Protein AF-A0A974H532-F1 (afdb_monomer_lite)

Sequence (164 aa):
MASRPKHSVKIFSRCTKSDYNWLITQLQNEDFGSLVKEVHAVEIYNRYSQFIRDINNCTFAILYHSLHYGRLSITDVTDSLYDKHLEILFQNLGKEKVIVVLDDLSESTLQEKRRILQEQPSIGRYSQDLILFSQTEKKAGFKQNTLEPLKKTLKASCKFINYI

Secondary structure (DSSP, 8-state):
-PPPPPEEEEEEESS-GGGGHHHHHHHHSHHHHTTEEEEEEEE--S-HHHHHHHHTT-SEEEEEEEGGGS-S--SSSTT-HHHHHHHHHHHHH-GGGEEEEEEEES---HHHHHHHHHH-HHHHHH-SEEEEEEHHHHHT---GGGGHHHHHHHHHHGGGGGG-

Organism: Xenopus laevis (NCBI:txid8355)

Radius of gyration: 15.08 Å; chains: 1; bounding box: 39×38×39 Å

Foldseek 3Di:
DDQQDAFAEEEEEQDDCVVCVVVQVVCPDPLNVSHHDYYYYHHDDLDVVVLLVVCPRGQAYEHEDEVVVDDPCQAPDPPRPVLVSLQSCCVVHNQLRYAYEYEQDQDFDPVVLVVSCVNHVSRVVRHPYYGYYHPVCVVVDPDPVSCVVVSVSSVVSSVVVPPD

pLDDT: mean 87.45, std 11.79, range [39.72, 97.88]

Structure (mmCIF, N/CA/C/O backbone):
data_AF-A0A974H532-F1
#
_entry.id   AF-A0A974H532-F1
#
loop_
_atom_site.group_PDB
_atom_site.id
_atom_site.type_symbol
_atom_site.label_atom_id
_atom_site.label_alt_id
_atom_site.label_comp_id
_atom_site.label_asym_id
_atom_site.label_entity_id
_atom_site.label_seq_id
_atom_site.pdbx_PDB_ins_code
_atom_site.Cartn_x
_atom_site.Cartn_y
_atom_site.Cartn_z
_atom_site.occupancy
_atom_site.B_iso_or_equiv
_atom_site.auth_seq_id
_atom_site.auth_comp_id
_atom_site.auth_asym_id
_atom_site.auth_atom_id
_atom_site.pdbx_PDB_model_num
ATOM 1 N N . MET A 1 1 ? -23.185 5.502 22.406 1.00 39.72 1 MET A N 1
ATOM 2 C CA . MET A 1 1 ? -22.803 5.928 21.040 1.00 39.72 1 MET A CA 1
ATOM 3 C C . MET A 1 1 ? -21.808 4.914 20.503 1.00 39.72 1 MET A C 1
ATOM 5 O O . MET A 1 1 ? -20.790 4.718 21.152 1.00 39.72 1 MET A O 1
ATOM 9 N N . ALA A 1 2 ? -22.108 4.226 19.399 1.00 50.66 2 ALA A N 1
ATOM 10 C CA . ALA A 1 2 ? -21.143 3.313 18.786 1.00 50.66 2 ALA A CA 1
ATOM 11 C C . ALA A 1 2 ? -19.941 4.121 18.270 1.00 50.66 2 ALA A C 1
ATOM 13 O O . ALA A 1 2 ? -20.122 5.137 17.592 1.00 50.66 2 ALA A O 1
ATOM 14 N N . SER A 1 3 ? -18.722 3.721 18.635 1.00 61.44 3 SER A N 1
ATOM 15 C CA . SER A 1 3 ? -17.511 4.320 18.078 1.00 61.44 3 SER A CA 1
ATOM 16 C C . SER A 1 3 ? -17.472 4.057 16.571 1.00 61.44 3 SER A C 1
ATOM 18 O O . SER A 1 3 ? -17.847 2.980 16.109 1.00 61.44 3 SER A O 1
ATOM 20 N N . ARG A 1 4 ? -17.052 5.051 15.775 1.00 67.12 4 ARG A N 1
ATOM 21 C CA . ARG A 1 4 ? -16.853 4.836 14.335 1.00 67.12 4 ARG A CA 1
ATOM 22 C C . ARG A 1 4 ? -15.823 3.717 14.134 1.00 67.12 4 ARG A C 1
ATOM 24 O O . ARG A 1 4 ? -14.817 3.715 14.850 1.00 67.12 4 ARG A O 1
ATOM 31 N N . PRO A 1 5 ? -16.041 2.800 13.179 1.00 80.12 5 PRO A N 1
ATOM 32 C CA . PRO A 1 5 ? -15.113 1.708 12.954 1.00 80.12 5 PRO A CA 1
ATOM 33 C C . PRO A 1 5 ? -13.762 2.258 12.482 1.00 80.12 5 PRO A C 1
ATOM 35 O O . PRO A 1 5 ? -13.694 3.061 11.549 1.00 80.12 5 PRO A O 1
ATOM 38 N N . LYS A 1 6 ? -12.695 1.832 13.161 1.00 91.19 6 LYS A N 1
ATOM 39 C CA . LYS A 1 6 ? -11.303 2.175 12.854 1.00 91.19 6 LYS A CA 1
ATOM 40 C C . LYS A 1 6 ? -10.615 0.995 12.172 1.00 91.19 6 LYS A C 1
ATOM 42 O O . LYS A 1 6 ? -10.918 -0.159 12.476 1.00 91.19 6 LYS A O 1
ATOM 47 N N . HIS A 1 7 ? -9.659 1.278 11.300 1.00 94.62 7 HIS A N 1
ATOM 48 C CA . HIS A 1 7 ? -8.902 0.262 10.585 1.00 94.62 7 HIS A CA 1
ATOM 49 C C . HIS A 1 7 ? -7.741 -0.300 11.415 1.00 94.62 7 HIS A C 1
ATOM 51 O O . HIS A 1 7 ? -7.018 0.452 12.068 1.00 94.62 7 HIS A O 1
ATOM 57 N N . SER A 1 8 ? -7.538 -1.617 11.348 1.00 95.25 8 SER A N 1
ATOM 58 C CA . SER A 1 8 ? -6.245 -2.240 11.633 1.00 95.25 8 SER A CA 1
ATOM 59 C C . SER A 1 8 ? -5.474 -2.252 10.320 1.00 95.25 8 SER A C 1
ATOM 61 O O . SER A 1 8 ? -5.837 -2.973 9.383 1.00 95.25 8 SER A O 1
ATOM 63 N N . VAL A 1 9 ? -4.487 -1.364 10.221 1.00 97.00 9 VAL A N 1
ATOM 64 C CA . VAL A 1 9 ? -3.725 -1.146 8.993 1.00 97.00 9 VAL A CA 1
ATOM 65 C C . VAL A 1 9 ? -2.517 -2.071 8.993 1.00 97.00 9 VAL A C 1
ATOM 67 O O . VAL A 1 9 ? -1.747 -2.094 9.955 1.00 97.00 9 VAL A O 1
ATOM 70 N N . LYS A 1 10 ? -2.307 -2.803 7.899 1.00 97.38 10 LYS A N 1
ATOM 71 C CA . LYS A 1 10 ? -1.057 -3.536 7.672 1.00 97.38 10 LYS A CA 1
ATOM 72 C C . LYS A 1 10 ? -0.318 -2.971 6.469 1.00 97.38 10 LYS A C 1
ATOM 74 O O . LYS A 1 10 ? -0.897 -2.820 5.394 1.00 97.38 10 LYS A O 1
ATOM 79 N N . ILE A 1 11 ? 0.958 -2.654 6.669 1.00 97.50 11 ILE A N 1
ATOM 80 C CA . ILE A 1 11 ? 1.876 -2.213 5.622 1.00 97.50 11 ILE A CA 1
ATOM 81 C C . ILE A 1 11 ? 2.699 -3.422 5.202 1.00 97.50 11 ILE A C 1
ATOM 83 O O . ILE A 1 11 ? 3.550 -3.886 5.959 1.00 97.50 11 ILE A O 1
ATOM 87 N N . PHE A 1 12 ? 2.424 -3.930 4.009 1.00 95.50 12 PHE A N 1
ATOM 88 C CA . PHE A 1 12 ? 3.134 -5.047 3.411 1.00 95.50 12 PHE A CA 1
ATOM 89 C C . PHE A 1 12 ? 4.249 -4.504 2.524 1.00 95.50 12 PHE A C 1
ATOM 91 O O . PHE A 1 12 ? 3.991 -3.703 1.625 1.00 95.50 12 PHE A O 1
ATOM 98 N N . SER A 1 13 ? 5.487 -4.923 2.765 1.00 94.25 13 SER A N 1
ATOM 99 C CA . SER A 1 13 ? 6.649 -4.409 2.038 1.00 94.25 13 SER A CA 1
ATOM 100 C C . SER A 1 13 ? 7.767 -5.438 1.941 1.00 94.25 13 SER A C 1
ATOM 102 O O . SER A 1 13 ? 7.942 -6.248 2.842 1.00 94.25 13 SER A O 1
ATOM 104 N N . ARG A 1 14 ? 8.561 -5.384 0.868 1.00 90.69 14 ARG A N 1
ATOM 105 C CA . ARG A 1 14 ? 9.863 -6.077 0.793 1.00 90.69 14 ARG A CA 1
ATOM 106 C C . ARG A 1 14 ? 11.017 -5.224 1.329 1.00 90.69 14 ARG A C 1
ATOM 108 O O . ARG A 1 14 ? 12.121 -5.727 1.485 1.00 90.69 14 ARG A O 1
ATOM 115 N N . CYS A 1 15 ? 10.772 -3.936 1.550 1.00 90.69 15 CYS A N 1
ATOM 116 C CA . CYS A 1 15 ? 11.721 -3.027 2.171 1.00 90.69 15 CYS A CA 1
ATOM 117 C C . CYS A 1 15 ? 11.773 -3.286 3.679 1.00 90.69 15 CYS A C 1
ATOM 119 O O . CYS A 1 15 ? 10.833 -3.821 4.279 1.00 90.69 15 CYS A O 1
ATOM 121 N N . THR A 1 16 ? 12.848 -2.836 4.312 1.00 90.00 16 THR A N 1
ATOM 122 C CA . THR A 1 16 ? 12.978 -2.915 5.764 1.00 90.00 16 THR A CA 1
ATOM 123 C C . THR A 1 16 ? 12.014 -1.938 6.434 1.00 90.00 16 THR A C 1
ATOM 125 O O . THR A 1 16 ? 11.689 -0.887 5.884 1.00 90.00 16 THR A O 1
ATOM 128 N N . LYS A 1 17 ? 11.560 -2.245 7.657 1.00 92.25 17 LYS A N 1
ATOM 129 C CA . LYS A 1 17 ? 10.658 -1.355 8.415 1.00 92.25 17 LYS A CA 1
ATOM 130 C C . LYS A 1 17 ? 11.209 0.071 8.547 1.00 92.25 17 LYS A C 1
ATOM 132 O O . LYS A 1 17 ? 10.432 1.022 8.558 1.00 92.25 17 LYS A O 1
ATOM 137 N N . SER A 1 18 ? 12.530 0.230 8.642 1.00 91.19 18 SER A N 1
ATOM 138 C CA . SER A 1 18 ? 13.191 1.540 8.698 1.00 91.19 18 SER A CA 1
ATOM 139 C C . SER A 1 18 ? 12.872 2.431 7.498 1.00 91.19 18 SER A C 1
ATOM 141 O O . SER A 1 18 ? 12.722 3.636 7.689 1.00 91.19 18 SER A O 1
ATOM 143 N N . ASP A 1 19 ? 12.685 1.860 6.305 1.00 90.12 19 ASP A N 1
ATOM 144 C CA . ASP A 1 19 ? 12.467 2.618 5.063 1.00 90.12 19 ASP A CA 1
ATOM 145 C C . ASP A 1 19 ? 11.128 3.378 5.069 1.00 90.12 19 ASP A C 1
ATOM 147 O O . ASP A 1 19 ? 11.006 4.474 4.520 1.00 90.12 19 ASP A O 1
ATOM 151 N N . TYR A 1 20 ? 10.132 2.833 5.772 1.00 92.50 20 TYR A N 1
ATOM 152 C CA . TYR A 1 20 ? 8.777 3.382 5.870 1.00 92.50 20 TYR A CA 1
ATOM 153 C C . TYR A 1 20 ? 8.337 3.656 7.310 1.00 92.50 20 TYR A C 1
ATOM 155 O O . TYR A 1 20 ? 7.145 3.823 7.580 1.00 92.50 20 TYR A O 1
ATOM 163 N N . ASN A 1 21 ? 9.279 3.761 8.254 1.00 92.44 21 ASN A N 1
ATOM 164 C CA . ASN A 1 21 ? 8.946 4.093 9.640 1.00 92.44 21 ASN A CA 1
ATOM 165 C C . ASN A 1 21 ? 8.255 5.460 9.739 1.00 92.44 21 ASN A C 1
ATOM 167 O O . ASN A 1 21 ? 7.377 5.658 10.572 1.00 92.44 21 ASN A O 1
ATOM 171 N N . TRP A 1 22 ? 8.591 6.377 8.830 1.00 90.75 22 TRP A N 1
ATOM 172 C CA . TRP A 1 22 ? 7.903 7.655 8.698 1.00 90.75 22 TRP A CA 1
ATOM 173 C C . TRP A 1 22 ? 6.393 7.475 8.463 1.00 90.75 22 TRP A C 1
ATOM 175 O O . TRP A 1 22 ? 5.599 8.157 9.101 1.00 90.75 22 TRP A O 1
ATOM 185 N N . LEU A 1 23 ? 5.983 6.531 7.608 1.00 92.75 23 LEU A N 1
ATOM 186 C CA . LEU A 1 23 ? 4.579 6.294 7.267 1.00 92.75 23 LEU A CA 1
ATOM 187 C C . LEU A 1 23 ? 3.832 5.687 8.454 1.00 92.75 23 LEU A C 1
ATOM 189 O O . LEU A 1 23 ? 2.699 6.073 8.736 1.00 92.75 23 LEU A O 1
ATOM 193 N N . ILE A 1 24 ? 4.492 4.786 9.187 1.00 94.44 24 ILE A N 1
ATOM 194 C CA . ILE A 1 24 ? 3.967 4.220 10.436 1.00 94.44 24 ILE A CA 1
ATOM 195 C C . ILE A 1 24 ? 3.701 5.340 11.444 1.00 94.44 24 ILE A C 1
ATOM 197 O O . ILE A 1 24 ? 2.583 5.445 11.944 1.00 94.44 24 ILE A O 1
ATOM 201 N N . THR A 1 25 ? 4.689 6.206 11.689 1.00 91.69 25 THR A N 1
ATOM 202 C CA . THR A 1 25 ? 4.557 7.336 12.620 1.00 91.69 25 THR A CA 1
ATOM 203 C C . THR A 1 25 ? 3.400 8.254 12.233 1.00 91.69 25 THR A C 1
ATOM 205 O O . THR A 1 25 ? 2.641 8.682 13.097 1.00 91.69 25 THR A O 1
ATOM 208 N N . GLN A 1 26 ? 3.217 8.530 10.939 1.00 89.75 26 GLN A N 1
ATOM 209 C CA . GLN A 1 26 ? 2.119 9.374 10.464 1.00 89.75 26 GLN A CA 1
ATOM 210 C C . GLN A 1 26 ? 0.747 8.719 10.667 1.00 89.75 26 GLN A C 1
ATOM 212 O O . GLN A 1 26 ? -0.170 9.362 11.168 1.00 89.75 26 GLN A O 1
ATOM 217 N N . LEU A 1 27 ? 0.608 7.431 10.346 1.00 92.38 27 LEU A N 1
ATOM 218 C CA . LEU A 1 27 ? -0.639 6.682 10.542 1.00 92.38 27 LEU A CA 1
ATOM 219 C C . LEU A 1 27 ? -1.018 6.505 12.020 1.00 92.38 27 LEU A C 1
ATOM 221 O O . LEU A 1 27 ? -2.192 6.307 12.328 1.00 92.38 27 LEU A O 1
ATOM 225 N N . GLN A 1 28 ? -0.038 6.558 12.922 1.00 91.38 28 GLN A N 1
ATOM 226 C CA . GLN A 1 28 ? -0.237 6.489 14.372 1.00 91.38 28 GLN A CA 1
ATOM 227 C C . GLN A 1 28 ? -0.484 7.860 15.018 1.00 91.38 28 GLN A C 1
ATOM 229 O O . GLN A 1 28 ? -0.845 7.917 16.192 1.00 91.38 28 GLN A O 1
ATOM 234 N N . ASN A 1 29 ? -0.305 8.955 14.275 1.00 87.38 29 ASN A N 1
ATOM 235 C CA . ASN A 1 29 ? -0.517 10.310 14.775 1.00 87.38 29 ASN A CA 1
ATOM 236 C C . ASN A 1 29 ? -2.017 10.606 15.006 1.00 87.38 29 ASN A C 1
ATOM 238 O O . ASN A 1 29 ? -2.899 9.985 14.405 1.00 87.38 29 ASN A O 1
ATOM 242 N N . GLU A 1 30 ? -2.319 11.598 15.846 1.00 77.31 30 GLU A N 1
ATOM 243 C CA . GLU A 1 30 ? -3.674 12.026 16.216 1.00 77.31 30 GLU A CA 1
ATOM 244 C C . GLU A 1 30 ? -4.546 12.360 14.998 1.00 77.31 30 GLU A C 1
ATOM 246 O O . GLU A 1 30 ? -5.730 12.013 14.973 1.00 77.31 30 GLU A O 1
ATOM 251 N N . ASP A 1 31 ? -3.948 12.917 13.940 1.00 84.94 31 ASP A N 1
ATOM 252 C CA . ASP A 1 31 ? -4.627 13.225 12.674 1.00 84.94 31 ASP A CA 1
ATOM 253 C C . ASP A 1 31 ? -5.296 12.002 12.022 1.00 84.94 31 ASP A C 1
ATOM 255 O O . ASP A 1 31 ? -6.303 12.144 11.312 1.00 84.94 31 ASP A O 1
ATOM 259 N N . PHE A 1 32 ? -4.764 10.804 12.280 1.00 89.44 32 PHE A N 1
ATOM 260 C CA . PHE A 1 32 ? -5.289 9.517 11.827 1.00 89.44 32 PHE A CA 1
ATOM 261 C C . PHE A 1 32 ? -5.980 8.726 12.939 1.00 89.44 32 PHE A C 1
ATOM 263 O O . PHE A 1 32 ? -6.696 7.771 12.639 1.00 89.44 32 PHE A O 1
ATOM 270 N N . GLY A 1 33 ? -5.865 9.139 14.204 1.00 85.69 33 GLY A N 1
ATOM 271 C CA . GLY A 1 33 ? -6.364 8.395 15.365 1.00 85.69 33 GLY A CA 1
ATOM 272 C C . GLY A 1 33 ? -7.876 8.142 15.368 1.00 85.69 33 GLY A C 1
ATOM 273 O O . GLY A 1 33 ? -8.354 7.223 16.035 1.00 85.69 33 GLY A O 1
ATOM 274 N N . SER A 1 34 ? -8.658 8.908 14.599 1.00 89.56 34 SER A N 1
ATOM 275 C CA . SER A 1 34 ? -10.096 8.657 14.399 1.00 89.56 34 SER A CA 1
ATOM 276 C C . SER A 1 34 ? -10.414 7.589 13.340 1.00 89.56 34 SER A C 1
ATOM 278 O O . SER A 1 34 ? -11.539 7.093 13.313 1.00 89.56 34 SER A O 1
ATOM 280 N N . LEU A 1 35 ? -9.442 7.227 12.498 1.00 92.56 35 LEU A N 1
ATOM 281 C CA . LEU A 1 35 ? -9.567 6.300 11.367 1.00 92.56 35 LEU A CA 1
ATOM 282 C C . LEU A 1 35 ? -8.734 5.028 11.549 1.00 92.56 35 LEU A C 1
ATOM 284 O O . LEU A 1 35 ? -9.110 3.984 11.028 1.00 92.56 35 LEU A O 1
ATOM 288 N N . VAL A 1 36 ? -7.620 5.103 12.275 1.00 94.50 36 VAL A N 1
ATOM 289 C CA . VAL A 1 36 ? -6.649 4.019 12.454 1.00 94.50 36 VAL A CA 1
ATOM 290 C C . VAL A 1 36 ? -6.637 3.596 13.920 1.00 94.50 36 VAL A C 1
ATOM 292 O O . VAL A 1 36 ? -6.546 4.425 14.824 1.00 94.50 36 VAL A O 1
ATOM 295 N N . LYS A 1 37 ? -6.786 2.294 14.162 1.00 94.12 37 LYS A N 1
ATOM 296 C CA . LYS A 1 37 ? -6.706 1.677 15.491 1.00 94.12 37 LYS A CA 1
ATOM 297 C C . LYS A 1 37 ? -5.269 1.288 15.819 1.00 94.12 37 LYS A C 1
ATOM 299 O O . LYS A 1 37 ? -4.803 1.527 16.924 1.00 94.12 37 LYS A O 1
ATOM 304 N N . GLU A 1 38 ? -4.609 0.651 14.863 1.00 94.88 38 GLU A N 1
ATOM 305 C CA . GLU A 1 38 ? -3.282 0.065 15.005 1.00 94.88 38 GLU A CA 1
ATOM 306 C C . GLU A 1 38 ? -2.635 -0.069 13.623 1.00 94.88 38 GLU A C 1
ATOM 308 O O . GLU A 1 38 ? -3.332 -0.128 12.604 1.00 94.88 38 GLU A O 1
ATOM 313 N N . VAL A 1 39 ? -1.303 -0.105 13.600 1.00 96.19 39 VAL A N 1
ATOM 314 C CA . VAL A 1 39 ? -0.500 -0.217 12.379 1.00 96.19 39 VAL A CA 1
ATOM 315 C C . VAL A 1 39 ? 0.533 -1.316 12.576 1.00 96.19 39 VAL A C 1
ATOM 317 O O . VAL A 1 39 ? 1.305 -1.269 13.534 1.00 96.19 39 VAL A O 1
ATOM 320 N N . HIS A 1 40 ? 0.575 -2.276 11.657 1.00 95.75 40 HIS A N 1
ATOM 321 C CA . HIS A 1 40 ? 1.545 -3.366 11.667 1.00 95.75 40 HIS A CA 1
ATOM 322 C C . HIS A 1 40 ? 2.392 -3.349 10.397 1.00 95.75 40 HIS A C 1
ATOM 324 O O . HIS A 1 40 ? 1.868 -3.246 9.290 1.00 95.75 40 HIS A O 1
ATOM 330 N N . ALA A 1 41 ? 3.704 -3.478 10.563 1.00 95.44 41 ALA A N 1
ATOM 331 C CA . ALA A 1 41 ? 4.635 -3.712 9.467 1.00 95.44 41 ALA A CA 1
ATOM 332 C C . ALA A 1 41 ? 4.718 -5.217 9.190 1.00 95.44 41 ALA A C 1
ATOM 334 O O . ALA A 1 41 ? 4.901 -5.998 10.124 1.00 95.44 41 ALA A O 1
ATOM 335 N N . VAL A 1 42 ? 4.585 -5.612 7.926 1.00 93.62 42 VAL A N 1
ATOM 336 C CA . VAL A 1 42 ? 4.661 -7.004 7.478 1.00 93.62 42 VAL A CA 1
ATOM 337 C C . VAL A 1 42 ? 5.677 -7.098 6.350 1.00 93.62 42 VAL A C 1
ATOM 339 O O . VAL A 1 42 ? 5.507 -6.493 5.290 1.00 93.62 42 VAL A O 1
ATOM 342 N N . GLU A 1 43 ? 6.736 -7.868 6.575 1.00 90.44 43 GLU A N 1
ATOM 343 C CA . GLU A 1 43 ? 7.726 -8.137 5.540 1.00 90.44 43 GLU A CA 1
ATOM 344 C C . GLU A 1 43 ? 7.202 -9.196 4.56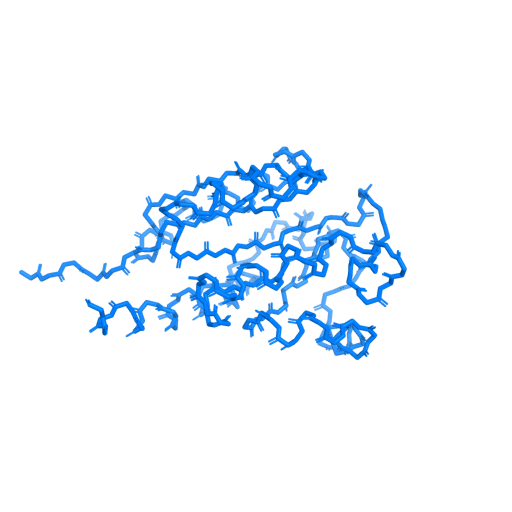0 1.00 90.44 43 GLU A C 1
ATOM 346 O O . GLU A 1 43 ? 6.681 -10.240 4.956 1.00 90.44 43 GLU A O 1
ATOM 351 N N . ILE A 1 44 ? 7.318 -8.918 3.263 1.00 88.12 44 ILE A N 1
ATOM 352 C CA . ILE A 1 44 ? 6.892 -9.816 2.195 1.00 88.12 44 ILE A CA 1
ATOM 353 C C . ILE A 1 44 ? 8.071 -10.689 1.777 1.00 88.12 44 ILE A C 1
ATOM 355 O O . ILE A 1 44 ? 9.071 -10.210 1.243 1.00 88.12 44 ILE A O 1
ATOM 359 N N . TYR A 1 45 ? 7.884 -11.998 1.891 1.00 81.62 45 TYR A N 1
ATOM 360 C CA . TYR A 1 45 ? 8.793 -13.001 1.344 1.00 81.62 45 TYR A CA 1
ATOM 361 C C . TYR A 1 45 ? 8.122 -13.784 0.216 1.00 81.62 45 TYR A C 1
ATOM 363 O O . TYR A 1 45 ? 6.918 -13.699 -0.003 1.00 81.62 45 TYR A O 1
ATOM 371 N N . ASN A 1 46 ? 8.876 -14.652 -0.456 1.00 79.06 46 ASN A N 1
ATOM 372 C CA . ASN A 1 46 ? 8.359 -15.477 -1.557 1.00 79.06 46 ASN A CA 1
ATOM 373 C C . ASN A 1 46 ? 7.408 -16.610 -1.083 1.00 79.06 46 ASN A C 1
ATOM 375 O O . ASN A 1 46 ? 7.030 -17.482 -1.863 1.00 79.06 46 ASN A O 1
ATOM 379 N N . ARG A 1 47 ? 7.034 -16.639 0.205 1.00 82.00 47 ARG A N 1
ATOM 380 C CA . ARG A 1 47 ? 6.192 -17.675 0.822 1.00 82.00 47 ARG A CA 1
ATOM 381 C C . ARG A 1 47 ? 4.745 -17.194 0.963 1.00 82.00 47 ARG A C 1
ATOM 383 O O . ARG A 1 47 ? 4.339 -16.719 2.021 1.00 82.00 47 ARG A O 1
ATOM 390 N N . TYR A 1 48 ? 3.938 -17.404 -0.074 1.00 80.06 48 TYR A N 1
ATOM 391 C CA . TYR A 1 48 ? 2.531 -16.970 -0.117 1.00 80.06 48 TYR A CA 1
ATOM 392 C C . TYR A 1 48 ? 1.646 -17.516 1.013 1.00 80.06 48 TYR A C 1
ATOM 394 O O . TYR A 1 48 ? 0.727 -16.836 1.459 1.00 80.06 48 TYR A O 1
ATOM 402 N N . SER A 1 49 ? 1.917 -18.723 1.516 1.00 84.62 49 SER A N 1
ATOM 403 C CA . SER A 1 49 ? 1.154 -19.280 2.641 1.00 84.62 49 SER A CA 1
ATOM 404 C C . SER A 1 49 ? 1.349 -18.490 3.937 1.00 84.62 49 SER A C 1
ATOM 406 O O . SER A 1 49 ? 0.431 -18.425 4.751 1.00 84.62 49 SER A O 1
ATOM 408 N N . GLN A 1 50 ? 2.522 -17.875 4.125 1.00 85.62 50 GLN A N 1
ATOM 409 C CA . GLN A 1 50 ? 2.768 -16.965 5.241 1.00 85.62 50 GLN A CA 1
ATOM 410 C C . GLN A 1 50 ? 2.028 -15.648 5.021 1.00 85.62 50 GLN A C 1
ATOM 412 O O . GLN A 1 50 ? 1.295 -15.226 5.906 1.00 85.62 50 GLN A O 1
ATOM 417 N N . PHE A 1 51 ? 2.106 -15.090 3.811 1.00 87.94 51 PHE A N 1
ATOM 418 C CA . PHE A 1 51 ? 1.409 -13.852 3.469 1.00 87.94 51 PHE A CA 1
ATOM 419 C C . PHE A 1 51 ? -0.101 -13.921 3.737 1.00 87.94 51 PHE A C 1
ATOM 421 O O . PHE A 1 51 ? -0.663 -13.003 4.322 1.00 87.94 51 PHE A O 1
ATOM 428 N N . ILE A 1 52 ? -0.757 -15.036 3.392 1.00 87.81 52 ILE A N 1
ATOM 429 C CA . ILE A 1 52 ? -2.187 -15.237 3.683 1.00 87.81 52 ILE A CA 1
ATOM 430 C C . ILE A 1 52 ? -2.459 -15.194 5.193 1.00 87.81 52 ILE A C 1
ATOM 432 O O . ILE A 1 52 ? -3.410 -14.551 5.628 1.00 87.81 52 ILE A O 1
ATOM 436 N N . ARG A 1 53 ? -1.611 -15.828 6.014 1.00 88.81 53 ARG A N 1
ATOM 437 C CA . ARG A 1 53 ? -1.738 -15.745 7.479 1.00 88.81 53 ARG A CA 1
ATOM 438 C C . ARG A 1 53 ? -1.517 -14.324 7.983 1.00 88.81 53 ARG A C 1
ATOM 440 O O . ARG A 1 53 ? -2.221 -13.890 8.892 1.00 88.81 53 ARG A O 1
ATOM 447 N N . ASP A 1 54 ? -0.588 -13.596 7.376 1.00 89.81 54 ASP A N 1
ATOM 448 C CA . ASP A 1 54 ? -0.273 -12.223 7.758 1.00 89.81 54 ASP A CA 1
ATOM 449 C C . ASP A 1 54 ? -1.396 -11.239 7.404 1.00 89.81 54 ASP A C 1
ATOM 451 O O . ASP A 1 54 ? -1.437 -10.147 7.967 1.00 89.81 54 ASP A O 1
ATOM 455 N N . ILE A 1 55 ? -2.356 -11.608 6.550 1.00 91.44 55 ILE A N 1
ATOM 456 C CA . ILE A 1 55 ? -3.560 -10.803 6.275 1.00 91.44 55 ILE A CA 1
ATOM 457 C C . ILE A 1 55 ? -4.591 -10.910 7.406 1.00 91.44 55 ILE A C 1
ATOM 459 O O . ILE A 1 55 ? -5.394 -9.996 7.576 1.00 91.44 55 ILE A O 1
ATOM 463 N N . ASN A 1 56 ? -4.553 -11.950 8.245 1.00 87.50 56 ASN A N 1
ATOM 464 C CA . ASN A 1 56 ? -5.529 -12.107 9.328 1.00 87.50 56 ASN A CA 1
ATOM 465 C C . ASN A 1 56 ? -5.578 -10.874 10.242 1.00 87.50 56 ASN A C 1
ATOM 467 O O . ASN A 1 56 ? -4.542 -10.320 10.618 1.00 87.50 56 ASN A O 1
ATOM 471 N N . ASN A 1 57 ? -6.789 -10.458 10.620 1.00 86.88 57 ASN A N 1
ATOM 472 C CA . ASN A 1 57 ? -7.068 -9.242 11.398 1.00 86.88 57 ASN A CA 1
ATOM 473 C C . ASN A 1 57 ? -6.651 -7.921 10.717 1.00 86.88 57 ASN A C 1
ATOM 475 O O . ASN A 1 57 ? -6.630 -6.881 11.367 1.00 86.88 57 ASN A O 1
ATOM 479 N N . CYS A 1 58 ? -6.327 -7.932 9.421 1.00 93.62 58 CYS A N 1
ATOM 480 C CA . CYS A 1 58 ? -6.166 -6.723 8.618 1.00 93.62 58 CYS A CA 1
ATOM 481 C C . CYS A 1 58 ? -7.539 -6.227 8.159 1.00 93.62 58 CYS A C 1
ATOM 483 O O . CYS A 1 58 ? -8.339 -7.009 7.650 1.00 93.62 58 CYS A O 1
ATOM 485 N N . THR A 1 59 ? -7.807 -4.928 8.290 1.00 95.00 59 THR A N 1
ATOM 486 C CA . THR A 1 59 ? -9.009 -4.314 7.697 1.00 95.00 59 THR A CA 1
ATOM 487 C C . THR A 1 59 ? -8.679 -3.235 6.674 1.00 95.00 59 THR A C 1
ATOM 489 O O . THR A 1 59 ? -9.594 -2.662 6.084 1.00 95.00 59 THR A O 1
ATOM 492 N N . PHE A 1 60 ? -7.394 -2.939 6.468 1.00 96.56 60 PHE A N 1
ATOM 493 C CA . PHE A 1 60 ? -6.905 -2.060 5.413 1.00 96.56 60 PHE A CA 1
ATOM 494 C C . PHE A 1 60 ? -5.440 -2.377 5.102 1.00 96.56 60 PHE A C 1
ATOM 496 O O . PHE A 1 60 ? -4.599 -2.387 6.005 1.00 96.56 60 PHE A O 1
ATOM 503 N N . ALA A 1 61 ? -5.125 -2.614 3.833 1.00 97.69 61 ALA A N 1
ATOM 504 C CA . ALA A 1 61 ? -3.783 -2.965 3.396 1.00 97.69 61 ALA A CA 1
ATOM 505 C C . ALA A 1 61 ? -3.121 -1.830 2.619 1.00 97.69 61 ALA A C 1
ATOM 507 O O . ALA A 1 61 ? -3.703 -1.238 1.708 1.00 97.69 61 ALA A O 1
ATOM 508 N N . ILE A 1 62 ? -1.859 -1.589 2.952 1.00 97.88 62 ILE A N 1
ATOM 509 C CA . ILE A 1 62 ? -0.956 -0.734 2.192 1.00 97.88 62 ILE A CA 1
ATOM 510 C C . ILE A 1 62 ? 0.134 -1.632 1.632 1.00 97.88 62 ILE A C 1
ATOM 512 O O . ILE A 1 62 ? 0.916 -2.196 2.394 1.00 97.88 62 ILE A O 1
ATOM 516 N N . LEU A 1 63 ? 0.195 -1.768 0.312 1.00 96.81 63 LEU A N 1
ATOM 517 C CA . LEU A 1 63 ? 1.337 -2.379 -0.351 1.00 96.81 63 LEU A CA 1
ATOM 518 C C . LEU A 1 63 ? 2.374 -1.289 -0.616 1.00 96.81 63 LEU A C 1
ATOM 520 O O . LEU A 1 63 ? 2.127 -0.378 -1.402 1.00 96.81 63 LEU A O 1
ATOM 524 N N . TYR A 1 64 ? 3.509 -1.361 0.068 1.00 96.12 64 TYR A N 1
ATOM 525 C CA . TYR A 1 64 ? 4.551 -0.345 0.011 1.00 96.12 64 TYR A CA 1
ATOM 526 C C . TYR A 1 64 ? 5.760 -0.833 -0.793 1.00 96.12 64 TYR A C 1
ATOM 528 O O . TYR A 1 64 ? 6.200 -1.983 -0.664 1.00 96.12 64 TYR A O 1
ATOM 536 N N . HIS A 1 65 ? 6.336 0.072 -1.579 1.00 94.75 65 HIS A N 1
ATOM 537 C CA . HIS A 1 65 ? 7.624 -0.118 -2.231 1.00 94.75 65 HIS A CA 1
ATOM 538 C C . HIS A 1 65 ? 8.413 1.196 -2.280 1.00 94.75 65 HIS A C 1
ATOM 540 O O . HIS A 1 65 ? 7.847 2.245 -2.577 1.00 94.75 65 HIS A O 1
ATOM 546 N N . SER A 1 66 ? 9.720 1.127 -2.028 1.00 92.12 66 SER A N 1
ATOM 547 C CA . SER A 1 66 ? 10.655 2.241 -2.217 1.00 92.12 66 SER A CA 1
ATOM 548 C C . SER A 1 66 ? 11.554 1.974 -3.416 1.00 92.12 66 SER A C 1
ATOM 550 O O . SER A 1 66 ? 12.110 0.882 -3.555 1.00 92.12 66 SER A O 1
ATOM 552 N N . LEU A 1 67 ? 11.766 3.008 -4.229 1.00 89.38 67 LEU A N 1
ATOM 553 C CA . LEU A 1 67 ? 12.662 2.967 -5.380 1.00 89.38 67 LEU A CA 1
ATOM 554 C C . LEU A 1 67 ? 14.133 2.738 -5.012 1.00 89.38 67 LEU A C 1
ATOM 556 O O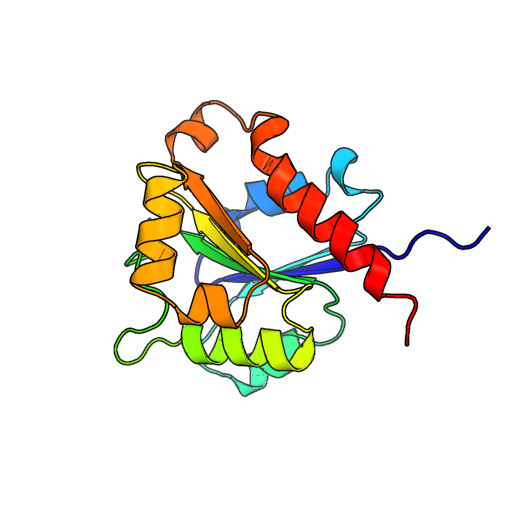 . LEU A 1 67 ? 14.916 2.285 -5.840 1.00 89.38 67 LEU A O 1
ATOM 560 N N . HIS A 1 68 ? 14.525 2.999 -3.765 1.00 85.19 68 HIS A N 1
ATOM 561 C CA . HIS A 1 68 ? 15.868 2.659 -3.288 1.00 85.19 68 HIS A CA 1
ATOM 562 C C . HIS A 1 68 ? 16.088 1.143 -3.185 1.00 85.19 68 HIS A C 1
ATOM 564 O O . HIS A 1 68 ? 17.230 0.692 -3.122 1.00 85.19 68 HIS A O 1
ATOM 570 N N . TYR A 1 69 ? 15.009 0.355 -3.176 1.00 78.81 69 TYR A N 1
ATOM 571 C CA . TYR A 1 69 ? 15.042 -1.093 -2.986 1.00 78.81 69 TYR A CA 1
ATOM 572 C C . TYR A 1 69 ? 14.811 -1.886 -4.282 1.00 78.81 69 TYR A C 1
ATOM 574 O O . TYR A 1 69 ? 14.606 -3.102 -4.240 1.00 78.81 69 TYR A O 1
ATOM 582 N N . GLY A 1 70 ? 14.835 -1.227 -5.445 1.00 80.81 70 GLY A N 1
ATOM 583 C CA . GLY A 1 70 ? 14.726 -1.908 -6.729 1.00 80.81 70 GLY A CA 1
ATOM 584 C C . GLY A 1 70 ? 14.102 -1.071 -7.837 1.00 80.81 70 GLY A C 1
ATOM 585 O O . GLY A 1 70 ? 14.250 0.144 -7.910 1.00 80.81 70 GLY A O 1
ATOM 586 N N . ARG A 1 71 ? 13.448 -1.767 -8.767 1.00 82.94 71 ARG A N 1
ATOM 587 C CA . ARG A 1 71 ? 12.824 -1.168 -9.949 1.00 82.94 71 ARG A CA 1
ATOM 588 C C . ARG A 1 71 ? 11.432 -0.644 -9.603 1.00 82.94 71 ARG A C 1
ATOM 590 O O . ARG A 1 71 ? 10.708 -1.294 -8.861 1.00 82.94 71 ARG A O 1
ATOM 597 N N . LEU A 1 72 ? 11.034 0.461 -10.240 1.00 82.50 72 LEU A N 1
ATOM 598 C CA . LEU A 1 72 ?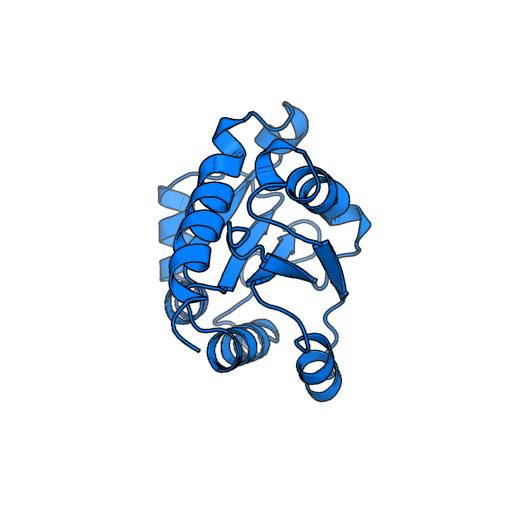 9.676 1.019 -10.133 1.00 82.50 72 LEU A CA 1
ATOM 599 C C . LEU A 1 72 ? 8.591 0.027 -10.566 1.00 82.50 72 LEU A C 1
ATOM 601 O O . LEU A 1 72 ? 7.472 0.055 -10.057 1.00 82.50 72 LEU A O 1
ATOM 605 N N . SER A 1 73 ? 8.920 -0.800 -11.560 1.00 81.00 73 SER A N 1
ATOM 606 C CA . SER A 1 73 ? 8.035 -1.828 -12.087 1.00 81.00 73 SER A CA 1
ATOM 607 C C . SER A 1 73 ? 7.941 -2.967 -11.083 1.00 81.00 73 SER A C 1
ATOM 609 O O . SER A 1 73 ? 8.789 -3.862 -11.055 1.00 81.00 73 SER A O 1
ATOM 611 N N . ILE A 1 74 ? 6.930 -2.882 -10.226 1.00 85.00 74 ILE A N 1
ATOM 612 C CA . ILE A 1 74 ? 6.634 -3.880 -9.213 1.00 85.00 74 ILE A CA 1
ATOM 613 C C . ILE A 1 74 ? 5.607 -4.891 -9.708 1.00 85.00 74 ILE A C 1
ATOM 615 O O . ILE A 1 74 ? 5.746 -6.048 -9.339 1.00 85.00 74 ILE A O 1
ATOM 619 N N . THR A 1 75 ? 4.645 -4.515 -10.555 1.00 86.06 75 THR A N 1
ATOM 620 C CA . THR A 1 75 ? 3.620 -5.387 -11.165 1.00 86.06 75 THR A CA 1
ATOM 621 C C . THR A 1 75 ? 3.781 -5.461 -12.681 1.00 86.06 75 THR A C 1
ATOM 623 O O . THR A 1 75 ? 4.538 -4.683 -13.263 1.00 86.06 75 THR A O 1
ATOM 626 N N . ASP A 1 76 ? 3.074 -6.398 -13.319 1.00 88.00 76 ASP A N 1
ATOM 627 C CA . ASP A 1 76 ? 2.959 -6.502 -14.785 1.00 88.00 76 ASP A CA 1
ATOM 628 C C . ASP A 1 76 ? 4.315 -6.652 -15.510 1.00 88.00 76 ASP A C 1
ATOM 630 O O . ASP A 1 76 ? 4.498 -6.269 -16.666 1.00 88.00 76 ASP A O 1
ATOM 634 N N . VAL A 1 77 ? 5.280 -7.250 -14.810 1.00 84.38 77 VAL A N 1
ATOM 635 C CA . VAL A 1 77 ? 6.602 -7.632 -15.312 1.00 84.38 77 VAL A CA 1
ATOM 636 C C . VAL A 1 77 ? 6.837 -9.113 -15.050 1.00 84.38 77 VAL A C 1
ATOM 638 O O . VAL A 1 77 ? 6.253 -9.691 -14.133 1.00 84.38 77 VAL A O 1
ATOM 641 N N . THR A 1 78 ? 7.706 -9.739 -15.844 1.00 77.62 78 THR A N 1
ATOM 642 C CA . THR A 1 78 ? 8.035 -11.161 -15.694 1.00 77.62 78 THR A CA 1
ATOM 643 C C . THR A 1 78 ? 8.459 -11.476 -14.259 1.00 77.62 78 THR A C 1
ATOM 645 O O . THR A 1 78 ? 9.295 -10.776 -13.688 1.00 77.62 78 THR A O 1
ATOM 648 N N . ASP A 1 79 ? 7.864 -12.524 -13.689 1.00 73.12 79 ASP A N 1
ATOM 649 C CA . ASP A 1 79 ? 8.102 -12.989 -12.318 1.00 73.12 79 ASP A CA 1
ATOM 650 C C . ASP A 1 79 ? 7.842 -11.934 -11.227 1.00 73.12 79 ASP A C 1
ATOM 652 O O . ASP A 1 79 ? 8.414 -12.001 -10.132 1.00 73.12 79 ASP A O 1
ATOM 656 N N . SER A 1 80 ? 6.948 -10.968 -11.488 1.00 81.50 80 SER A N 1
ATOM 657 C CA . SER A 1 80 ? 6.474 -10.061 -10.447 1.00 81.50 80 SER A CA 1
ATOM 658 C C . SER A 1 80 ? 5.852 -10.853 -9.300 1.00 81.50 80 SER A C 1
ATOM 660 O O . SER A 1 80 ? 4.784 -11.460 -9.393 1.00 81.50 80 SER A O 1
ATOM 662 N N . LEU A 1 81 ? 6.506 -10.780 -8.145 1.00 81.88 81 LEU A N 1
ATOM 663 C CA . LEU A 1 81 ? 5.927 -11.296 -6.916 1.00 81.88 81 LEU A CA 1
ATOM 664 C C . LEU A 1 81 ? 4.721 -10.457 -6.491 1.00 81.88 81 LEU A C 1
ATOM 666 O O . LEU A 1 81 ? 3.796 -11.000 -5.887 1.00 81.88 81 LEU A O 1
ATOM 670 N N . TYR A 1 82 ? 4.732 -9.151 -6.766 1.00 88.31 82 TYR A N 1
ATOM 671 C CA . TYR A 1 82 ? 3.712 -8.224 -6.288 1.00 88.31 82 TYR A CA 1
ATOM 672 C C . TYR A 1 82 ? 2.354 -8.428 -6.958 1.00 88.31 82 TYR A C 1
ATOM 674 O O . TYR A 1 82 ? 1.361 -8.211 -6.270 1.00 88.31 82 TYR A O 1
ATOM 682 N N . ASP A 1 83 ? 2.285 -8.921 -8.201 1.00 90.31 83 ASP A N 1
ATOM 683 C CA . ASP A 1 83 ? 1.011 -9.226 -8.877 1.00 90.31 83 ASP A CA 1
ATOM 684 C C . ASP A 1 83 ? 0.126 -10.120 -8.007 1.00 90.31 83 ASP A C 1
ATOM 686 O O . ASP A 1 83 ? -0.999 -9.771 -7.644 1.00 90.31 83 ASP A O 1
ATOM 690 N N . LYS A 1 84 ? 0.690 -11.248 -7.569 1.00 90.00 84 LYS A N 1
ATOM 691 C CA . LYS A 1 84 ? -0.028 -12.220 -6.746 1.00 90.00 84 LYS A CA 1
ATOM 692 C C . LYS A 1 84 ? -0.308 -11.705 -5.336 1.00 90.00 84 LYS A C 1
ATOM 694 O O . LYS A 1 84 ? -1.361 -12.001 -4.781 1.00 90.00 84 LYS A O 1
ATOM 699 N N . HIS A 1 85 ? 0.606 -10.939 -4.735 1.00 92.19 85 HIS A N 1
ATOM 700 C CA . HIS A 1 85 ? 0.353 -10.339 -3.419 1.00 92.19 85 HIS A CA 1
ATOM 701 C C . HIS A 1 85 ? -0.808 -9.342 -3.481 1.00 92.19 85 HIS A C 1
ATOM 703 O O . HIS A 1 85 ? -1.692 -9.379 -2.627 1.00 92.19 85 HIS A O 1
ATOM 709 N N . LEU A 1 86 ? -0.829 -8.485 -4.501 1.00 94.69 86 LEU A N 1
ATOM 710 C CA . LEU A 1 86 ? -1.857 -7.471 -4.672 1.00 94.69 86 LEU A CA 1
ATOM 711 C C . LEU A 1 86 ? -3.219 -8.098 -4.994 1.00 94.69 86 LEU A C 1
ATOM 713 O O . LEU A 1 86 ? -4.224 -7.693 -4.411 1.00 94.69 86 LEU A O 1
ATOM 717 N N . GLU A 1 87 ? -3.251 -9.135 -5.833 1.00 94.56 87 GLU A N 1
ATOM 718 C CA . GLU A 1 87 ? -4.465 -9.917 -6.081 1.00 94.56 87 GLU A CA 1
ATOM 719 C C . GLU A 1 87 ? -4.992 -10.565 -4.792 1.00 94.56 87 GLU A C 1
ATOM 721 O O . GLU A 1 87 ? -6.176 -10.442 -4.487 1.00 94.56 87 GLU A O 1
ATOM 726 N N . ILE A 1 88 ? -4.132 -11.200 -3.985 1.00 93.69 88 ILE A N 1
ATOM 727 C CA . ILE A 1 88 ? -4.548 -11.810 -2.711 1.00 93.69 88 ILE A CA 1
ATOM 728 C C . ILE A 1 88 ? -5.135 -10.752 -1.764 1.00 93.69 88 ILE A C 1
ATOM 730 O O . ILE A 1 88 ? -6.172 -11.002 -1.146 1.00 93.69 88 ILE A O 1
ATOM 734 N N . LEU A 1 89 ? -4.511 -9.574 -1.652 1.00 95.69 89 LEU A N 1
ATOM 735 C CA . LEU A 1 89 ? -5.044 -8.475 -0.837 1.00 95.69 89 LEU A CA 1
ATOM 736 C C . LEU A 1 89 ? -6.429 -8.040 -1.327 1.00 95.69 89 LEU A C 1
ATOM 738 O O . LEU A 1 89 ? -7.347 -7.912 -0.517 1.00 95.69 89 LEU A O 1
ATOM 742 N N . PHE A 1 90 ? -6.592 -7.874 -2.640 1.00 96.25 90 PHE A N 1
ATOM 743 C CA . PHE A 1 90 ? -7.873 -7.542 -3.259 1.00 96.25 90 PHE A CA 1
ATOM 744 C C . PHE A 1 90 ? -8.952 -8.586 -2.946 1.00 96.25 90 PHE A C 1
ATOM 746 O O . PHE A 1 90 ? -10.036 -8.213 -2.502 1.00 96.25 90 PHE A O 1
ATOM 753 N N . GLN A 1 91 ? -8.655 -9.878 -3.111 1.00 95.00 91 GLN A N 1
ATOM 754 C CA . GLN A 1 91 ? -9.621 -10.956 -2.863 1.00 95.00 91 GLN A CA 1
ATOM 755 C C . GLN A 1 91 ? -10.058 -11.038 -1.392 1.00 95.00 91 GLN A C 1
ATOM 757 O O . GLN A 1 91 ? -11.193 -11.407 -1.111 1.00 95.00 91 GLN A O 1
ATOM 762 N N . ASN A 1 92 ? -9.176 -10.696 -0.446 1.00 94.06 92 ASN A N 1
ATOM 763 C CA . ASN A 1 92 ? -9.476 -10.788 0.987 1.00 94.06 92 ASN A CA 1
ATOM 764 C C . ASN A 1 92 ? -10.142 -9.529 1.555 1.00 94.06 92 ASN A C 1
ATOM 766 O O . ASN A 1 92 ? -10.931 -9.628 2.492 1.00 94.06 92 ASN A O 1
ATOM 770 N N . LEU A 1 93 ? -9.803 -8.344 1.041 1.00 94.19 93 LEU A N 1
ATOM 771 C CA . LEU A 1 93 ? -10.209 -7.073 1.651 1.00 94.19 93 LEU A CA 1
ATOM 772 C C . LEU A 1 93 ? -11.189 -6.262 0.799 1.00 94.19 93 LEU A C 1
ATOM 774 O O . LEU A 1 93 ? -11.896 -5.413 1.350 1.00 94.19 93 LEU A O 1
ATOM 778 N N . GLY A 1 94 ? -11.244 -6.528 -0.507 1.00 95.38 94 GLY A N 1
ATOM 779 C CA . GLY A 1 94 ? -11.898 -5.675 -1.492 1.00 95.38 94 GLY A CA 1
ATOM 780 C C . GLY A 1 94 ? -11.001 -4.522 -1.941 1.00 95.38 94 GLY A C 1
ATOM 781 O O . GLY A 1 94 ? -10.111 -4.064 -1.217 1.00 95.38 94 GLY A O 1
ATOM 782 N N . LYS A 1 95 ? -11.240 -4.037 -3.163 1.00 95.50 95 LYS A N 1
ATOM 783 C CA . LYS A 1 95 ? -10.443 -2.976 -3.798 1.00 95.50 95 LYS A CA 1
ATOM 784 C C . LYS A 1 95 ? -10.372 -1.722 -2.932 1.00 95.50 95 LYS A C 1
ATOM 786 O O . LYS A 1 95 ? -9.301 -1.150 -2.775 1.00 95.50 95 LYS A O 1
ATOM 791 N N . GLU A 1 96 ? -11.496 -1.333 -2.333 1.00 95.00 96 GLU A N 1
ATOM 792 C CA . GLU A 1 96 ? -11.677 -0.124 -1.527 1.00 95.00 96 GLU A CA 1
ATOM 793 C C . GLU A 1 96 ? -10.817 -0.081 -0.255 1.00 95.00 96 GLU A C 1
ATOM 795 O O . GLU A 1 96 ? -10.664 0.984 0.343 1.00 95.00 96 GLU A O 1
ATOM 800 N N . LYS A 1 97 ? -10.254 -1.224 0.158 1.00 96.31 97 LYS A N 1
ATOM 801 C CA . LYS A 1 97 ? -9.427 -1.366 1.366 1.00 96.31 97 LYS A CA 1
ATOM 802 C C . LYS A 1 97 ? -7.961 -1.679 1.061 1.00 96.31 97 LYS A C 1
ATOM 804 O O . LYS A 1 97 ? -7.214 -2.036 1.972 1.00 96.31 97 LYS A O 1
ATOM 809 N N . VAL A 1 98 ? -7.551 -1.565 -0.201 1.00 97.62 98 VAL A N 1
ATOM 810 C CA . VAL A 1 98 ? -6.180 -1.813 -0.655 1.00 97.62 98 VAL A CA 1
ATOM 811 C C . VAL A 1 98 ? -5.655 -0.566 -1.348 1.00 97.62 98 VAL A C 1
ATOM 813 O O . VAL A 1 98 ? -6.295 -0.038 -2.254 1.00 97.62 98 VAL A O 1
ATOM 816 N N . ILE A 1 99 ? -4.467 -0.109 -0.970 1.00 97.56 99 ILE A N 1
ATOM 817 C CA . ILE A 1 99 ? -3.745 0.942 -1.697 1.00 97.56 99 ILE A CA 1
ATOM 818 C C . ILE A 1 99 ? -2.313 0.514 -1.982 1.00 97.56 99 ILE A C 1
ATOM 820 O O . ILE A 1 99 ? -1.741 -0.306 -1.261 1.00 97.56 99 ILE A O 1
ATOM 824 N N . VAL A 1 100 ? -1.727 1.124 -3.006 1.00 97.56 100 VAL A N 1
ATOM 825 C CA . VAL A 1 100 ? -0.299 1.009 -3.299 1.00 97.56 100 VAL A CA 1
ATOM 826 C C . VAL A 1 100 ? 0.377 2.334 -2.973 1.00 97.56 100 VAL A C 1
ATOM 828 O O . VAL A 1 100 ? -0.101 3.399 -3.366 1.00 97.56 100 VAL A O 1
ATOM 831 N N . VAL A 1 101 ? 1.486 2.263 -2.245 1.00 96.44 101 VAL A N 1
ATOM 832 C CA . VAL A 1 101 ? 2.370 3.394 -1.970 1.00 96.44 101 VAL A CA 1
ATOM 833 C C . VAL A 1 101 ? 3.703 3.128 -2.648 1.00 96.44 101 VAL A C 1
ATOM 835 O O . VAL A 1 101 ? 4.369 2.141 -2.335 1.00 96.44 101 VAL A O 1
ATOM 838 N N . LEU A 1 102 ? 4.085 4.020 -3.556 1.00 95.19 102 LEU A N 1
ATOM 839 C CA . LEU A 1 102 ? 5.418 4.046 -4.144 1.00 95.19 102 LEU A CA 1
ATOM 840 C C . LEU A 1 102 ? 6.174 5.239 -3.573 1.00 95.19 102 LEU A C 1
ATOM 842 O O . LEU A 1 102 ? 5.650 6.353 -3.521 1.00 95.19 102 LEU A O 1
ATOM 846 N N . ASP A 1 103 ? 7.392 4.989 -3.127 1.00 93.00 103 ASP A N 1
ATOM 847 C CA . ASP A 1 103 ? 8.200 5.935 -2.372 1.00 93.00 103 ASP A CA 1
ATOM 848 C C . ASP A 1 103 ? 9.578 6.141 -3.011 1.00 93.00 103 ASP A C 1
ATOM 850 O O . ASP A 1 103 ? 10.038 5.331 -3.819 1.00 93.00 103 ASP A O 1
ATOM 854 N N . ASP A 1 104 ? 10.234 7.235 -2.636 1.00 90.44 104 ASP A N 1
ATOM 855 C CA . ASP A 1 104 ? 11.538 7.686 -3.129 1.00 90.44 104 ASP A CA 1
ATOM 856 C C . ASP A 1 104 ? 11.596 7.936 -4.648 1.00 90.44 104 ASP A C 1
ATOM 858 O O . ASP A 1 104 ? 12.662 7.856 -5.268 1.00 90.44 104 ASP A O 1
ATOM 862 N N . LEU A 1 105 ? 10.461 8.318 -5.246 1.00 91.25 105 LEU A N 1
ATOM 863 C CA . LEU A 1 105 ? 10.410 8.746 -6.644 1.00 91.25 105 LEU A CA 1
ATOM 864 C C . LEU A 1 105 ? 11.131 10.088 -6.851 1.00 91.25 105 LEU A C 1
ATOM 866 O O . LEU A 1 105 ? 11.288 10.900 -5.931 1.00 91.25 105 LEU A O 1
ATOM 870 N N . SER A 1 106 ? 11.528 10.351 -8.095 1.00 88.88 106 SER A N 1
ATOM 871 C CA . SER A 1 106 ? 11.981 11.678 -8.524 1.00 88.88 106 SER A CA 1
ATOM 872 C C . SER A 1 106 ? 10.845 12.701 -8.487 1.00 88.88 106 SER A C 1
ATOM 874 O O . SER A 1 106 ? 11.057 13.849 -8.099 1.00 88.88 106 SER A O 1
ATOM 876 N N . GLU A 1 107 ? 9.635 12.279 -8.853 1.00 87.69 107 GLU A N 1
ATOM 877 C CA . GLU A 1 107 ? 8.443 13.116 -8.913 1.00 87.69 107 GLU A CA 1
ATOM 878 C C . GLU A 1 107 ? 7.185 12.350 -8.470 1.00 87.69 107 GLU A C 1
ATOM 880 O O . GLU A 1 107 ? 7.084 11.137 -8.633 1.00 87.69 107 GLU A O 1
ATOM 885 N N . SER A 1 108 ? 6.215 13.067 -7.901 1.00 90.50 108 SER A N 1
ATOM 886 C CA . SER A 1 108 ? 4.927 12.535 -7.424 1.00 90.50 108 SER A CA 1
ATOM 887 C C . SER A 1 108 ? 3.738 13.119 -8.206 1.00 90.50 108 SER A C 1
ATOM 889 O O . SER A 1 108 ? 2.619 13.235 -7.701 1.00 90.50 108 SER A O 1
ATOM 891 N N . THR A 1 109 ? 3.974 13.527 -9.459 1.00 92.06 109 THR A N 1
ATOM 892 C CA . THR A 1 109 ? 2.986 14.235 -10.282 1.00 92.06 109 THR A CA 1
ATOM 893 C C . THR A 1 109 ? 1.821 13.334 -10.704 1.00 92.06 109 THR A C 1
ATOM 895 O O . THR A 1 109 ? 1.921 12.108 -10.786 1.00 92.06 109 THR A O 1
ATOM 898 N N . LEU A 1 110 ? 0.677 13.948 -11.036 1.00 91.88 110 LEU A N 1
ATOM 899 C CA . LEU A 1 110 ? -0.471 13.212 -11.579 1.00 91.88 110 LEU A CA 1
ATOM 900 C C . LEU A 1 110 ? -0.145 12.552 -12.929 1.00 91.88 110 LEU A C 1
ATOM 902 O O . LEU A 1 110 ? -0.699 11.499 -13.241 1.00 91.88 110 LEU A O 1
ATOM 906 N N . GLN A 1 111 ? 0.730 13.171 -13.726 1.00 95.00 111 GLN A N 1
ATOM 907 C CA . GLN A 1 111 ? 1.207 12.599 -14.982 1.00 95.00 111 GLN A CA 1
ATOM 908 C C . GLN A 1 111 ? 1.992 11.314 -14.721 1.00 95.00 111 GLN A C 1
ATOM 910 O O . GLN A 1 111 ? 1.683 10.295 -15.336 1.00 95.00 111 GLN A O 1
ATOM 915 N N . GLU A 1 112 ? 2.911 11.336 -13.757 1.00 94.25 112 GLU A N 1
ATOM 916 C CA . GLU A 1 112 ? 3.690 10.157 -13.384 1.00 94.25 112 GLU A CA 1
ATOM 917 C C . GLU A 1 112 ? 2.799 9.037 -12.841 1.00 94.25 112 GLU A C 1
ATOM 919 O O . GLU A 1 112 ? 2.884 7.888 -13.273 1.00 94.25 112 GLU A O 1
ATOM 924 N N . LYS A 1 113 ? 1.828 9.378 -11.988 1.00 95.31 113 LYS A N 1
ATOM 925 C CA . LYS A 1 113 ? 0.817 8.422 -11.512 1.00 95.31 113 LYS A CA 1
ATOM 926 C C . LYS A 1 113 ? 0.040 7.769 -12.658 1.00 95.31 113 LYS A C 1
ATOM 928 O O . LYS A 1 113 ? -0.196 6.563 -12.623 1.00 95.31 113 LYS A O 1
ATOM 933 N N . ARG A 1 114 ? -0.377 8.541 -13.668 1.00 96.25 114 ARG A N 1
ATOM 934 C CA . ARG A 1 114 ? -1.085 8.004 -14.845 1.00 96.25 114 ARG A CA 1
ATOM 935 C C . ARG A 1 114 ? -0.186 7.098 -15.676 1.00 96.25 114 ARG A C 1
ATOM 937 O O . ARG A 1 114 ? -0.650 6.037 -16.077 1.00 96.25 114 ARG A O 1
ATOM 944 N N . ARG A 1 115 ? 1.069 7.497 -15.894 1.00 96.25 115 ARG A N 1
ATOM 945 C CA . ARG A 1 115 ? 2.066 6.696 -16.614 1.00 96.25 115 ARG A CA 1
ATOM 946 C C . ARG A 1 115 ? 2.258 5.339 -15.938 1.00 96.25 115 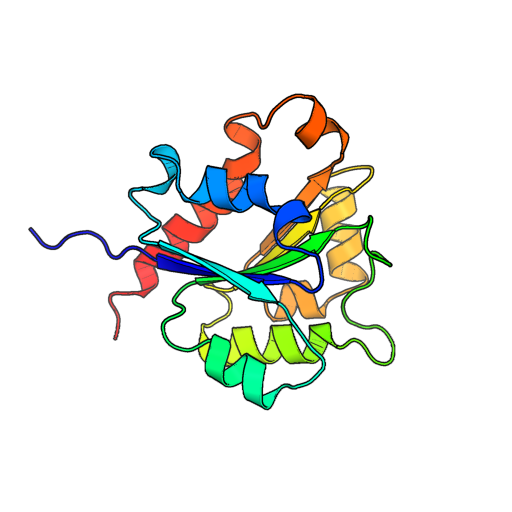ARG A C 1
ATOM 948 O O . ARG A 1 115 ? 2.107 4.313 -16.590 1.00 96.25 115 ARG A O 1
ATOM 955 N N . ILE A 1 116 ? 2.467 5.331 -14.620 1.00 95.25 116 ILE A N 1
ATOM 956 C CA . ILE A 1 116 ? 2.610 4.096 -13.838 1.00 95.25 116 ILE A CA 1
ATOM 957 C C . ILE A 1 116 ? 1.362 3.223 -13.971 1.00 95.25 116 ILE A C 1
ATOM 959 O O . ILE A 1 116 ? 1.489 2.046 -14.264 1.00 95.25 116 ILE A O 1
ATOM 963 N N . LEU A 1 117 ? 0.155 3.774 -13.821 1.00 96.44 117 LEU A N 1
ATOM 964 C CA . LEU A 1 117 ? -1.079 2.986 -13.955 1.00 96.44 117 LEU A CA 1
ATOM 965 C C . LEU A 1 117 ? -1.318 2.440 -15.374 1.00 96.44 117 LEU A C 1
ATOM 967 O O . LEU A 1 117 ? -2.021 1.444 -15.517 1.00 96.44 117 LEU A O 1
ATOM 971 N N . GLN A 1 118 ? -0.775 3.084 -16.411 1.00 96.12 118 GLN A N 1
ATOM 972 C CA . GLN A 1 118 ? -0.830 2.584 -17.789 1.00 96.12 118 GLN A CA 1
ATOM 973 C C . GLN A 1 118 ? 0.154 1.435 -18.019 1.00 96.12 118 GLN A C 1
ATOM 975 O O . GLN A 1 118 ? -0.195 0.459 -18.675 1.00 96.12 118 GLN A O 1
ATOM 980 N N . GLU A 1 119 ? 1.365 1.549 -17.478 1.00 94.62 119 GLU A N 1
ATOM 981 C CA . GLU A 1 119 ? 2.407 0.521 -17.588 1.00 94.62 119 GLU A CA 1
ATOM 982 C C . GLU A 1 119 ? 2.152 -0.674 -16.665 1.00 94.62 119 GLU A C 1
ATOM 984 O O . GLU A 1 119 ? 2.542 -1.793 -16.982 1.00 94.62 119 GLU A O 1
ATOM 989 N N . GLN A 1 120 ? 1.498 -0.428 -15.530 1.00 95.56 120 GLN A N 1
ATOM 990 C CA . GLN A 1 120 ? 1.260 -1.379 -14.449 1.00 95.56 120 GLN A CA 1
ATOM 991 C C . G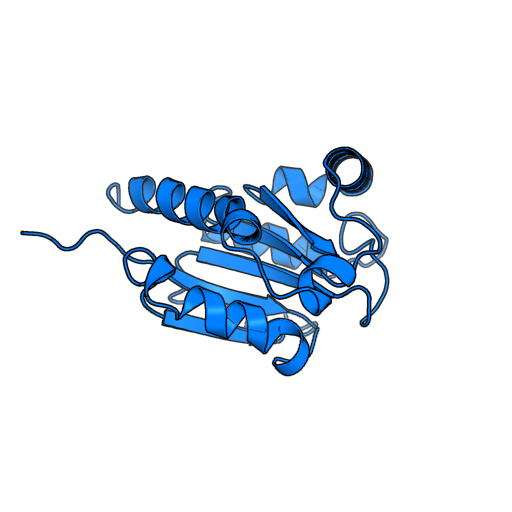LN A 1 120 ? -0.240 -1.447 -14.097 1.00 95.56 120 GLN A C 1
ATOM 993 O O . GLN A 1 120 ? -0.662 -1.031 -13.006 1.00 95.56 120 GLN A O 1
ATOM 998 N N . PRO A 1 121 ? -1.092 -1.919 -15.029 1.00 96.06 121 PRO A N 1
ATOM 999 C CA . PRO A 1 121 ? -2.543 -1.913 -14.861 1.00 96.06 121 PRO A CA 1
ATOM 1000 C C . PRO A 1 121 ? -3.032 -2.770 -13.687 1.00 96.06 121 PRO A C 1
ATOM 1002 O O . PRO A 1 121 ? -4.119 -2.498 -13.163 1.00 96.06 121 PRO A O 1
ATOM 1005 N N . SER A 1 122 ? -2.260 -3.761 -13.224 1.00 96.69 122 SER A N 1
ATOM 1006 C CA . SER A 1 122 ? -2.631 -4.574 -12.059 1.00 96.69 122 SER A CA 1
ATOM 1007 C C . SER A 1 122 ? -2.764 -3.737 -10.785 1.00 96.69 122 SER A C 1
ATOM 1009 O O . SER A 1 122 ? -3.654 -4.013 -9.976 1.00 96.69 122 SER A O 1
ATOM 1011 N N . ILE A 1 123 ? -1.995 -2.645 -10.649 1.00 97.00 123 ILE A N 1
ATOM 1012 C CA . ILE A 1 123 ? -2.171 -1.665 -9.565 1.00 97.00 123 ILE A CA 1
ATOM 1013 C C . ILE A 1 123 ? -3.596 -1.107 -9.601 1.00 97.00 123 ILE A C 1
ATOM 1015 O O . ILE A 1 123 ? -4.361 -1.269 -8.654 1.00 97.00 123 ILE A O 1
ATOM 1019 N N . GLY A 1 124 ? -3.993 -0.513 -10.729 1.00 96.38 124 GLY A N 1
ATOM 1020 C CA . GLY A 1 124 ? -5.316 0.099 -10.881 1.00 96.38 124 GLY A CA 1
ATOM 1021 C C . GLY A 1 124 ? -6.472 -0.904 -10.844 1.00 96.38 124 GLY A C 1
ATOM 1022 O O . GLY A 1 124 ? -7.602 -0.535 -10.509 1.00 96.38 124 GLY A O 1
ATOM 1023 N N . ARG A 1 125 ? -6.215 -2.172 -11.177 1.00 96.88 125 ARG A N 1
ATOM 1024 C CA . ARG A 1 125 ? -7.199 -3.256 -11.108 1.00 96.88 125 ARG A CA 1
ATOM 1025 C C . ARG A 1 125 ? -7.515 -3.636 -9.664 1.00 96.88 125 ARG A C 1
ATOM 1027 O O . ARG A 1 125 ? -8.695 -3.714 -9.319 1.00 96.88 125 ARG A O 1
ATOM 1034 N N . TYR A 1 126 ? -6.487 -3.836 -8.844 1.00 97.88 126 TYR A N 1
ATOM 1035 C CA . TYR A 1 126 ? -6.604 -4.471 -7.530 1.00 97.88 126 TYR A CA 1
ATOM 1036 C C . TYR A 1 126 ? -6.543 -3.503 -6.339 1.00 97.88 126 TYR A C 1
ATOM 1038 O O . TYR A 1 126 ? -6.951 -3.883 -5.244 1.00 97.88 126 TYR A O 1
ATOM 1046 N N . SER A 1 127 ? -6.101 -2.255 -6.525 1.00 97.44 127 SER A N 1
ATOM 1047 C CA . SER A 1 127 ? -6.086 -1.239 -5.466 1.00 97.44 127 SER A CA 1
ATOM 1048 C C . SER A 1 127 ? -7.053 -0.084 -5.733 1.00 97.44 127 SER A C 1
ATOM 1050 O O . SER A 1 127 ? -7.371 0.258 -6.873 1.00 97.44 127 SER A O 1
ATOM 1052 N N . GLN A 1 128 ? -7.543 0.534 -4.661 1.00 96.62 128 GLN 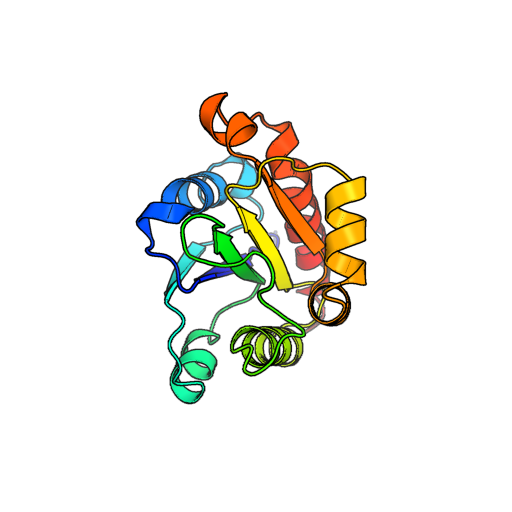A N 1
ATOM 1053 C CA . GLN A 1 128 ? -8.362 1.743 -4.711 1.00 96.62 128 GLN A CA 1
ATOM 1054 C C . GLN A 1 128 ? -7.568 2.952 -5.192 1.00 96.62 128 GLN A C 1
ATOM 1056 O O . GLN A 1 128 ? -8.121 3.826 -5.863 1.00 96.62 128 GLN A O 1
ATOM 1061 N N . ASP A 1 129 ? -6.302 3.035 -4.790 1.00 95.56 129 ASP A N 1
ATOM 1062 C CA . ASP A 1 129 ? -5.459 4.172 -5.112 1.00 95.56 129 ASP A CA 1
ATOM 1063 C C . ASP A 1 129 ? -3.980 3.787 -5.231 1.00 95.56 129 ASP A C 1
ATOM 1065 O O . ASP A 1 129 ? -3.524 2.762 -4.708 1.00 95.56 129 ASP A O 1
ATOM 1069 N N . LEU A 1 130 ? -3.252 4.659 -5.924 1.00 96.69 130 LEU A N 1
ATOM 1070 C CA . LEU A 1 130 ? -1.800 4.692 -6.024 1.00 96.69 130 LEU A CA 1
ATOM 1071 C C . LEU A 1 130 ? -1.318 6.043 -5.490 1.00 96.69 130 LEU A C 1
ATOM 1073 O O . LEU A 1 130 ? -1.660 7.090 -6.046 1.00 96.69 130 LEU A O 1
ATOM 1077 N N . ILE A 1 131 ? -0.533 6.033 -4.421 1.00 95.06 131 ILE A N 1
ATOM 1078 C CA . ILE A 1 131 ? 0.021 7.244 -3.811 1.00 95.06 131 ILE A CA 1
ATOM 1079 C C . ILE A 1 131 ? 1.528 7.253 -4.046 1.00 95.06 131 ILE A C 1
ATOM 1081 O O . ILE A 1 131 ? 2.205 6.261 -3.784 1.00 95.06 131 ILE A O 1
ATOM 1085 N N . LEU A 1 132 ? 2.029 8.373 -4.562 1.00 94.56 132 LEU A N 1
ATOM 1086 C CA . LEU A 1 132 ? 3.437 8.568 -4.882 1.00 94.56 132 LEU A CA 1
ATOM 1087 C C . LEU A 1 132 ? 4.051 9.534 -3.874 1.00 94.56 132 LEU A C 1
ATOM 1089 O O . LEU A 1 132 ? 3.471 10.589 -3.618 1.00 94.56 132 LEU A O 1
ATOM 1093 N N . PHE A 1 133 ? 5.226 9.197 -3.356 1.00 92.06 133 PHE A N 1
ATOM 1094 C CA . PHE A 1 133 ? 6.036 10.094 -2.540 1.00 92.06 133 PHE A CA 1
ATOM 1095 C C . PHE A 1 133 ? 7.398 10.287 -3.194 1.00 92.06 133 PHE A C 1
ATOM 1097 O O . PHE A 1 133 ? 8.103 9.329 -3.517 1.00 92.06 133 PHE A O 1
ATOM 1104 N N . SER A 1 134 ? 7.763 11.548 -3.395 1.00 89.75 134 SER A N 1
ATOM 1105 C CA . SER A 1 134 ? 9.074 11.920 -3.909 1.00 89.75 134 SER A CA 1
ATOM 1106 C C . SER A 1 134 ? 10.084 12.134 -2.783 1.00 89.75 134 SER A C 1
ATOM 1108 O O . SER A 1 134 ? 9.745 12.504 -1.653 1.00 89.75 134 SER A O 1
ATOM 1110 N N . GLN A 1 135 ? 11.368 11.990 -3.110 1.00 85.38 135 GLN A N 1
ATOM 1111 C CA . GLN A 1 135 ? 12.454 12.269 -2.162 1.00 85.38 135 GLN A CA 1
ATOM 1112 C C . GLN A 1 135 ? 12.429 13.720 -1.657 1.00 85.38 135 GLN A C 1
ATOM 1114 O O . GLN A 1 135 ? 12.799 13.998 -0.515 1.00 85.38 135 GLN A O 1
ATOM 1119 N N . THR A 1 136 ? 11.993 14.656 -2.501 1.00 81.00 136 THR A N 1
ATOM 1120 C CA . THR A 1 136 ? 11.914 16.082 -2.163 1.00 81.00 136 THR A CA 1
ATOM 1121 C C . THR A 1 136 ? 10.841 16.344 -1.108 1.00 81.00 136 THR A C 1
ATOM 1123 O O . THR A 1 136 ? 11.090 17.088 -0.161 1.00 81.00 136 THR A O 1
ATOM 1126 N N . GLU A 1 137 ? 9.678 15.695 -1.214 1.00 77.69 137 GLU A N 1
ATOM 1127 C CA . GLU A 1 137 ? 8.595 15.809 -0.224 1.00 77.69 137 GLU A CA 1
ATOM 1128 C C . GLU A 1 137 ? 9.007 15.255 1.140 1.00 77.69 137 GLU A C 1
ATOM 1130 O O . GLU A 1 137 ? 8.727 15.875 2.165 1.00 77.69 137 GLU A O 1
ATOM 1135 N N . LYS A 1 138 ? 9.741 14.136 1.158 1.00 72.25 138 LYS A N 1
ATOM 1136 C CA . LYS A 1 138 ? 10.323 13.579 2.386 1.00 72.25 138 LYS A CA 1
ATOM 1137 C C . LYS A 1 138 ? 11.303 14.539 3.056 1.00 72.25 138 LYS A C 1
ATOM 1139 O O . LYS A 1 138 ? 11.220 14.765 4.262 1.00 72.25 138 LYS A O 1
ATOM 1144 N N . LYS A 1 139 ? 12.234 15.109 2.282 1.00 74.06 139 LYS A N 1
ATOM 1145 C CA . LYS A 1 139 ? 13.285 16.009 2.794 1.00 74.06 139 LYS A CA 1
ATOM 1146 C C . LYS A 1 139 ? 12.734 17.345 3.289 1.00 74.06 139 LYS A C 1
ATOM 1148 O O . LYS A 1 139 ? 13.279 17.908 4.231 1.00 74.06 139 LYS A O 1
ATOM 1153 N N . ALA A 1 140 ? 11.660 17.840 2.678 1.00 71.62 140 ALA A N 1
ATOM 1154 C CA . ALA A 1 140 ? 11.018 19.094 3.067 1.00 71.62 140 ALA A CA 1
ATOM 1155 C C . ALA A 1 140 ? 10.164 18.988 4.349 1.00 71.62 140 ALA A C 1
ATOM 1157 O O . ALA A 1 140 ? 9.642 20.003 4.810 1.00 71.62 140 ALA A O 1
ATOM 1158 N N . GLY A 1 141 ? 10.019 17.782 4.913 1.00 66.69 141 GLY A N 1
ATOM 1159 C CA . GLY A 1 141 ? 9.030 17.475 5.940 1.00 66.69 141 GLY A CA 1
ATOM 1160 C C . GLY A 1 141 ? 7.645 17.307 5.314 1.00 66.69 141 GLY A C 1
ATOM 1161 O O . GLY A 1 141 ? 7.203 18.135 4.514 1.00 66.69 141 GLY A O 1
ATOM 1162 N N . PHE A 1 142 ? 6.948 16.222 5.663 1.00 66.19 142 PHE A N 1
ATOM 1163 C CA . PHE A 1 142 ? 5.605 15.970 5.142 1.00 66.19 142 PHE A CA 1
ATOM 1164 C C . PHE A 1 142 ? 4.684 17.141 5.479 1.00 66.19 142 PHE A C 1
ATOM 1166 O O . PHE A 1 142 ? 4.407 17.422 6.646 1.00 66.19 142 PHE A O 1
ATOM 1173 N N . LYS A 1 143 ? 4.191 17.828 4.448 1.00 65.06 143 LYS A N 1
ATOM 1174 C CA . LYS A 1 143 ? 3.126 18.816 4.617 1.00 65.06 143 LYS A CA 1
ATOM 1175 C C . LYS A 1 143 ? 1.828 18.062 4.899 1.00 65.06 143 LYS A C 1
ATOM 1177 O O . LYS A 1 143 ? 1.618 16.987 4.342 1.00 65.06 143 LYS A O 1
ATOM 1182 N N . GLN A 1 144 ? 0.926 18.639 5.698 1.00 59.59 144 GLN A N 1
ATOM 1183 C CA . GLN A 1 144 ? -0.388 18.036 5.991 1.00 59.59 144 GLN A CA 1
ATOM 1184 C C . GLN A 1 144 ? -1.121 17.576 4.717 1.00 59.59 144 GLN A C 1
ATOM 1186 O O . GLN A 1 144 ? -1.664 16.476 4.675 1.00 59.59 144 GLN A O 1
ATOM 1191 N N . ASN A 1 145 ? -1.017 18.348 3.630 1.00 68.81 145 ASN A N 1
ATOM 1192 C CA . ASN A 1 145 ? -1.646 18.028 2.346 1.00 68.81 145 ASN A CA 1
ATOM 1193 C C . ASN A 1 145 ? -1.107 16.754 1.671 1.00 68.81 145 ASN A C 1
ATOM 1195 O O . ASN A 1 145 ? -1.814 16.149 0.869 1.00 68.81 145 ASN A O 1
ATOM 1199 N N . THR A 1 146 ? 0.123 16.333 1.971 1.00 78.88 146 THR A N 1
ATOM 1200 C CA . THR A 1 146 ? 0.780 15.193 1.312 1.00 78.88 146 THR A CA 1
ATOM 1201 C C . THR A 1 146 ? 0.122 13.859 1.689 1.00 78.88 146 THR A C 1
ATOM 1203 O O . THR A 1 146 ? 0.126 12.918 0.901 1.00 78.88 146 THR A O 1
ATOM 1206 N N . LEU A 1 147 ? -0.515 13.785 2.862 1.00 86.81 147 LEU A N 1
ATOM 1207 C CA . LEU A 1 147 ? -1.202 12.583 3.352 1.00 86.81 147 LEU A CA 1
ATOM 1208 C C . LEU A 1 147 ? -2.727 12.638 3.211 1.00 86.81 147 LEU A C 1
ATOM 1210 O O . LEU A 1 147 ? -3.413 11.657 3.511 1.00 86.81 147 LEU A O 1
ATOM 1214 N N . GLU A 1 148 ? -3.277 13.744 2.714 1.00 88.31 148 GLU A N 1
ATOM 1215 C CA . GLU A 1 148 ? -4.717 13.882 2.485 1.00 88.31 148 GLU A CA 1
ATOM 1216 C C . GLU A 1 148 ? -5.306 12.798 1.562 1.00 88.31 148 GLU A C 1
ATOM 1218 O O . GLU A 1 148 ? -6.387 12.293 1.880 1.00 88.31 148 GLU A O 1
ATOM 1223 N N . PRO A 1 149 ? -4.632 12.342 0.482 1.00 89.62 149 PRO A N 1
ATOM 1224 C CA . PRO A 1 149 ? -5.138 11.228 -0.326 1.00 89.62 149 PRO A CA 1
ATOM 1225 C C . PRO A 1 149 ? -5.309 9.935 0.487 1.00 89.62 149 PRO A C 1
ATOM 1227 O O . PRO A 1 149 ? -6.339 9.260 0.394 1.00 89.62 149 PRO A O 1
ATOM 1230 N N . LEU A 1 150 ? -4.336 9.631 1.351 1.00 91.06 150 LEU A N 1
ATOM 1231 C CA . LEU A 1 150 ? -4.363 8.467 2.236 1.00 91.06 150 LEU A CA 1
ATOM 1232 C C . LEU A 1 150 ? -5.502 8.578 3.254 1.00 91.06 150 LEU A C 1
ATOM 1234 O O . LEU A 1 150 ? -6.307 7.657 3.404 1.00 91.06 150 LEU A O 1
ATOM 1238 N N . LYS A 1 151 ? -5.620 9.739 3.906 1.00 91.44 151 LYS A N 1
ATOM 1239 C CA . LYS A 1 151 ? -6.673 10.031 4.886 1.00 91.44 151 LYS A CA 1
ATOM 1240 C C . LYS A 1 151 ? -8.066 9.946 4.268 1.00 91.44 151 LYS A C 1
ATOM 1242 O O . LYS A 1 151 ? -8.971 9.351 4.855 1.00 91.44 151 LYS A O 1
ATOM 1247 N N . LYS A 1 152 ? -8.245 10.500 3.066 1.00 91.06 152 LYS A N 1
ATOM 1248 C CA . LYS A 1 152 ? -9.503 10.434 2.313 1.00 91.06 152 LYS A CA 1
ATOM 1249 C C . LYS A 1 152 ? -9.875 8.992 1.982 1.00 91.06 152 LYS A C 1
ATOM 1251 O O . LYS A 1 152 ? -11.041 8.632 2.145 1.00 91.06 152 LYS A O 1
ATOM 1256 N N . THR A 1 153 ? -8.903 8.181 1.572 1.00 91.69 153 THR A N 1
ATOM 1257 C CA . THR A 1 153 ? -9.131 6.770 1.232 1.00 91.69 153 THR A CA 1
ATOM 1258 C C . THR A 1 153 ? -9.536 5.958 2.461 1.00 91.69 153 THR A C 1
ATOM 1260 O O . THR A 1 153 ? -10.592 5.330 2.437 1.00 91.69 153 THR A O 1
ATOM 1263 N N . LEU A 1 154 ? -8.801 6.077 3.574 1.00 91.62 154 LEU A N 1
ATOM 1264 C CA . LEU A 1 154 ? -9.156 5.444 4.855 1.00 91.62 154 LEU A CA 1
ATOM 1265 C C . LEU A 1 154 ? -10.552 5.861 5.345 1.00 91.62 154 LEU A C 1
ATOM 1267 O O . LEU A 1 154 ? -11.353 5.050 5.802 1.00 91.62 154 LEU A O 1
ATOM 1271 N N . LYS A 1 155 ? -10.891 7.147 5.223 1.00 91.19 155 LYS A N 1
ATOM 1272 C CA . LYS A 1 155 ? -12.215 7.652 5.610 1.00 91.19 155 LYS A CA 1
ATOM 1273 C C . LYS A 1 155 ? -13.332 7.103 4.722 1.00 91.19 155 LYS A C 1
ATOM 1275 O O . LYS A 1 155 ? -14.445 6.892 5.208 1.00 91.19 155 LYS A O 1
ATOM 1280 N N . ALA A 1 156 ? -13.071 6.912 3.430 1.00 88.38 156 ALA A N 1
ATOM 1281 C CA . ALA A 1 156 ? -14.031 6.317 2.509 1.00 88.38 156 ALA A CA 1
ATOM 1282 C C . ALA A 1 156 ? -14.257 4.831 2.825 1.00 88.38 156 ALA A C 1
ATOM 1284 O O . ALA A 1 156 ? -15.412 4.409 2.878 1.00 88.38 156 ALA A O 1
ATOM 1285 N N . SER A 1 157 ? -13.197 4.076 3.134 1.00 86.44 157 SER A N 1
ATOM 1286 C CA . SER A 1 157 ? -13.283 2.651 3.481 1.00 86.44 157 SER A CA 1
ATOM 1287 C C . SER A 1 157 ? -14.009 2.393 4.806 1.00 86.44 157 SER A C 1
ATOM 1289 O O . SER A 1 157 ? -14.734 1.404 4.911 1.00 86.44 157 SER A O 1
ATOM 1291 N N . CYS A 1 158 ? -13.943 3.312 5.780 1.00 79.31 158 CYS A N 1
ATOM 1292 C CA . CYS A 1 158 ? -14.710 3.213 7.032 1.00 79.31 158 CYS A CA 1
ATOM 1293 C C . CYS A 1 158 ? -16.231 3.108 6.815 1.00 79.31 158 CYS A C 1
ATOM 1295 O O . CYS A 1 158 ? -16.930 2.531 7.648 1.00 79.31 158 CYS A O 1
ATOM 1297 N N . LYS A 1 159 ? -16.773 3.662 5.719 1.00 69.31 159 LYS A N 1
ATOM 1298 C CA . LYS A 1 159 ? -18.220 3.601 5.433 1.00 69.31 159 LYS A CA 1
ATOM 1299 C C . LYS A 1 159 ? -18.694 2.190 5.078 1.00 69.31 159 LYS A C 1
ATOM 1301 O O . LYS A 1 159 ? -19.867 1.892 5.278 1.00 69.31 159 LYS A O 1
ATOM 1306 N N . PHE A 1 160 ? -17.790 1.335 4.604 1.00 58.16 160 PHE A N 1
ATOM 1307 C CA . PHE A 1 160 ? -18.086 -0.024 4.150 1.00 58.16 160 PHE A CA 1
ATOM 1308 C C . PHE A 1 160 ? -17.952 -1.084 5.252 1.00 58.16 160 PHE A C 1
ATOM 1310 O O . PHE A 1 160 ? -18.301 -2.235 5.025 1.00 58.16 160 PHE A O 1
ATOM 1317 N N . ILE A 1 161 ? -17.487 -0.717 6.454 1.00 55.34 161 ILE A N 1
ATOM 1318 C CA . ILE A 1 161 ? -17.390 -1.656 7.587 1.00 55.34 161 ILE A CA 1
ATOM 1319 C C . ILE A 1 161 ? -18.781 -1.992 8.167 1.00 55.34 161 ILE A C 1
ATOM 1321 O O . ILE A 1 161 ? -18.951 -3.037 8.777 1.00 55.34 161 ILE A O 1
ATOM 1325 N N . ASN A 1 162 ? -19.801 -1.157 7.934 1.00 42.38 162 ASN A N 1
ATOM 1326 C CA . ASN A 1 162 ? -21.137 -1.308 8.534 1.00 42.38 162 ASN A CA 1
ATOM 1327 C C . ASN A 1 162 ? -22.073 -2.309 7.820 1.00 42.38 162 ASN A C 1
ATOM 1329 O O . ASN A 1 162 ? -23.279 -2.250 8.039 1.00 42.38 162 ASN A O 1
ATOM 1333 N N . TYR A 1 163 ? -21.558 -3.170 6.940 1.00 40.03 163 TYR A N 1
ATOM 1334 C CA . TYR A 1 163 ? -22.377 -4.089 6.130 1.00 40.03 163 TYR A CA 1
ATOM 1335 C C . TYR A 1 163 ? -22.045 -5.576 6.322 1.00 40.03 163 TYR A C 1
ATOM 1337 O O . TYR A 1 163 ? -22.458 -6.394 5.502 1.00 40.03 163 TYR A O 1
ATOM 1345 N N . ILE A 1 164 ? -21.329 -5.930 7.393 1.00 40.38 164 ILE A N 1
ATOM 1346 C CA . ILE A 1 164 ? -21.063 -7.326 7.774 1.00 40.38 164 ILE A CA 1
ATOM 1347 C C . ILE A 1 164 ? -21.613 -7.575 9.173 1.00 40.38 164 ILE A C 1
ATOM 1349 O O . ILE A 1 164 ? -21.310 -6.744 10.060 1.00 40.38 164 ILE A O 1
#